Protein AF-A0A7W4UID3-F1 (afdb_monomer_lite)

Sequence (180 aa):
MRTLALVAVSSGAGATTLAALAFAGLRDEPRGAPRLLGAERGGLLERAGGAEADTVDPDRAVWDAGARPAREVLAVLGPQDPLVVVAPATPLGAADARRVLDEVAATDPRGLDRVTVVLVEVHGRARTLAAPPGAPVLRLPYDRALAWPGAVTGDGVRLARRTRGAVTAWQDCCAELLNR

Radius of gyration: 15.15 Å; chains: 1; bounding box: 41×32×39 Å

Foldseek 3Di:
DAEEEEEELDAPLCLLLLLLLLQLLQCAPPQHTEAEAPCVPDCSCQQNVHPDGPGYNPLYYYYHPYHDQLVVVVVPHDPLHAYEYGFEQDPVRQVSSLVSLVVQCVVPVCSLVRYEYEHEYDPDDDDDDDHNPSHHYAYAYDFPLSVDGGYCDDPPRDGDPSNVVSSVVSNVVSCVSRVD

Organism: NCBI:txid43670

Structure (mmCIF, N/CA/C/O backbone):
data_AF-A0A7W4UID3-F1
#
_entry.id   AF-A0A7W4UID3-F1
#
loop_
_atom_site.group_PDB
_atom_site.id
_atom_site.type_symbol
_atom_site.label_atom_id
_atom_site.label_alt_id
_atom_site.label_comp_id
_atom_site.label_asym_id
_atom_site.label_entity_id
_atom_site.label_seq_id
_atom_site.pdbx_PDB_ins_code
_atom_site.Cartn_x
_atom_site.Cartn_y
_atom_site.Cartn_z
_atom_site.occupancy
_atom_site.B_iso_or_equiv
_atom_site.auth_seq_id
_atom_site.auth_comp_id
_atom_site.auth_asym_id
_atom_site.auth_atom_id
_atom_site.pdbx_PDB_model_num
ATOM 1 N N . MET A 1 1 ? -16.486 -2.363 8.199 1.00 90.69 1 MET A N 1
ATOM 2 C CA . MET A 1 1 ? -15.434 -2.284 7.165 1.00 90.69 1 MET A CA 1
ATOM 3 C C . MET A 1 1 ? -14.110 -1.875 7.793 1.00 90.69 1 MET A C 1
ATOM 5 O O . MET A 1 1 ? -14.083 -0.873 8.496 1.00 90.69 1 MET A O 1
ATOM 9 N N . ARG A 1 2 ? -13.055 -2.652 7.544 1.00 95.38 2 ARG A N 1
ATOM 10 C CA . ARG A 1 2 ? -11.666 -2.422 7.944 1.00 95.38 2 ARG A CA 1
ATOM 11 C C . ARG A 1 2 ? -10.843 -2.051 6.710 1.00 95.38 2 ARG A C 1
ATOM 13 O O . ARG A 1 2 ? -10.891 -2.762 5.704 1.00 95.38 2 ARG A O 1
ATOM 20 N N . THR A 1 3 ? -10.111 -0.945 6.776 1.00 97.44 3 THR A N 1
ATOM 21 C CA . THR A 1 3 ? -9.430 -0.357 5.612 1.00 97.44 3 THR A CA 1
ATOM 22 C C . THR A 1 3 ? -7.924 -0.303 5.815 1.00 97.44 3 THR A C 1
ATOM 24 O O . THR A 1 3 ? -7.444 0.369 6.720 1.00 97.44 3 THR A O 1
ATOM 27 N N . LEU A 1 4 ? -7.169 -0.949 4.929 1.00 97.62 4 LEU A N 1
ATOM 28 C CA . LEU A 1 4 ? -5.723 -0.784 4.816 1.00 97.62 4 LEU A CA 1
ATOM 29 C C . LEU A 1 4 ? -5.415 0.399 3.902 1.00 97.62 4 LEU A C 1
ATOM 31 O O . LEU A 1 4 ? -5.560 0.290 2.685 1.00 97.62 4 LEU A O 1
ATOM 35 N N . ALA A 1 5 ? -4.983 1.522 4.471 1.00 97.38 5 ALA A N 1
ATOM 36 C CA . ALA A 1 5 ? -4.601 2.697 3.690 1.00 97.38 5 ALA A CA 1
ATOM 37 C C . ALA A 1 5 ? -3.102 2.729 3.413 1.00 97.38 5 ALA A C 1
ATOM 39 O O . ALA A 1 5 ? -2.296 2.594 4.329 1.00 97.38 5 ALA A O 1
ATOM 40 N N . LEU A 1 6 ? -2.723 2.985 2.164 1.00 97.31 6 LEU A N 1
ATOM 41 C CA . LEU A 1 6 ? -1.339 3.187 1.754 1.00 97.31 6 LEU A CA 1
ATOM 42 C C . LEU A 1 6 ? -1.121 4.659 1.417 1.00 97.31 6 LEU A C 1
ATOM 44 O O . LEU A 1 6 ? -1.624 5.145 0.404 1.00 97.31 6 LEU A O 1
ATOM 48 N N . VAL A 1 7 ? -0.347 5.359 2.245 1.00 96.06 7 VAL A N 1
ATOM 49 C CA . VAL A 1 7 ? 0.065 6.744 2.009 1.00 96.06 7 VAL A CA 1
ATOM 50 C C . VAL A 1 7 ? 1.516 6.780 1.553 1.00 96.06 7 VAL A C 1
ATOM 52 O O . VAL A 1 7 ? 2.402 6.214 2.188 1.00 96.06 7 VAL A O 1
ATOM 55 N N . ALA A 1 8 ? 1.776 7.445 0.435 1.00 95.44 8 ALA A N 1
ATOM 56 C CA . ALA A 1 8 ? 3.125 7.672 -0.051 1.00 95.44 8 ALA A CA 1
ATOM 57 C C . ALA A 1 8 ? 3.671 8.995 0.492 1.00 95.44 8 ALA A C 1
ATOM 59 O O . ALA A 1 8 ? 2.992 10.017 0.435 1.00 95.44 8 ALA A O 1
ATOM 60 N N . VAL A 1 9 ? 4.929 9.008 0.933 1.00 95.06 9 VAL A N 1
ATOM 61 C CA . VAL A 1 9 ? 5.607 10.263 1.314 1.00 95.06 9 VAL A CA 1
ATOM 62 C C . VAL A 1 9 ? 5.919 11.151 0.104 1.00 95.06 9 VAL A C 1
ATOM 64 O O . VAL A 1 9 ? 6.146 12.348 0.244 1.00 95.06 9 VAL A O 1
ATOM 67 N N . SER A 1 10 ? 5.936 10.569 -1.098 1.00 91.94 10 SER A N 1
ATOM 68 C CA . SER A 1 10 ? 6.163 11.271 -2.358 1.00 91.94 10 SER A CA 1
ATOM 69 C C . SER A 1 10 ? 5.535 10.533 -3.541 1.00 91.94 10 SER A C 1
ATOM 71 O O . SER A 1 10 ? 5.309 9.318 -3.506 1.00 91.94 10 SER A O 1
ATOM 73 N N . SER A 1 11 ? 5.265 11.262 -4.624 1.00 88.31 11 SER A N 1
ATOM 74 C CA . SER A 1 11 ? 4.826 10.660 -5.885 1.00 88.31 11 SER A CA 1
ATOM 75 C C . SER A 1 11 ? 5.877 9.677 -6.406 1.00 88.31 11 SER A C 1
ATOM 77 O O . SER A 1 11 ? 7.068 9.978 -6.422 1.00 88.31 11 SER A O 1
ATOM 79 N N . GLY A 1 12 ? 5.439 8.492 -6.836 1.00 88.25 12 GLY A N 1
ATOM 80 C CA . GLY A 1 12 ? 6.337 7.444 -7.331 1.00 88.25 12 GLY A CA 1
ATOM 81 C C . GLY A 1 12 ? 7.027 6.604 -6.248 1.00 88.25 12 GLY A C 1
ATOM 82 O O . GLY A 1 12 ? 7.817 5.732 -6.594 1.00 88.25 12 GLY A O 1
ATOM 83 N N . ALA A 1 13 ? 6.711 6.786 -4.957 1.00 91.19 13 ALA A N 1
ATOM 84 C CA . ALA A 1 13 ? 7.270 5.954 -3.881 1.00 91.19 13 ALA A CA 1
ATOM 85 C C . ALA A 1 13 ? 6.808 4.481 -3.917 1.00 91.19 13 ALA A C 1
ATOM 87 O O . ALA A 1 13 ? 7.394 3.643 -3.238 1.00 91.19 13 ALA A O 1
ATOM 88 N N . GLY A 1 14 ? 5.775 4.157 -4.706 1.00 92.94 14 GLY A N 1
ATOM 89 C CA . GLY A 1 14 ? 5.317 2.783 -4.934 1.00 92.94 14 GLY A CA 1
ATOM 90 C C . GLY A 1 14 ? 4.028 2.375 -4.213 1.00 92.94 14 GLY A C 1
ATOM 91 O O . GLY A 1 14 ? 3.727 1.185 -4.199 1.00 92.94 14 GLY A O 1
ATOM 92 N N . ALA A 1 15 ? 3.250 3.314 -3.654 1.00 94.88 15 ALA A N 1
ATOM 93 C CA . ALA A 1 15 ? 1.989 2.996 -2.966 1.00 94.88 15 ALA A CA 1
ATOM 94 C C . ALA A 1 15 ? 1.003 2.226 -3.857 1.00 94.88 15 ALA A C 1
ATOM 96 O O . ALA A 1 15 ? 0.541 1.163 -3.460 1.00 94.88 15 ALA A O 1
ATOM 97 N N . THR A 1 16 ? 0.789 2.666 -5.098 1.00 94.62 16 THR A N 1
ATOM 98 C CA . THR A 1 16 ? -0.069 1.965 -6.068 1.00 94.62 16 THR A CA 1
ATOM 99 C C . THR A 1 16 ? 0.396 0.535 -6.349 1.00 94.62 16 THR A C 1
ATOM 101 O O . THR A 1 16 ? -0.406 -0.393 -6.385 1.00 94.62 16 THR A O 1
ATOM 104 N N . THR A 1 17 ? 1.706 0.330 -6.504 1.00 95.25 17 THR A N 1
ATOM 105 C CA . THR A 1 17 ? 2.298 -1.004 -6.696 1.00 95.25 17 THR A CA 1
ATOM 106 C C . THR A 1 17 ? 2.054 -1.894 -5.481 1.00 95.25 17 THR A C 1
ATOM 108 O O . THR A 1 17 ? 1.665 -3.045 -5.640 1.00 95.25 17 THR A O 1
ATOM 111 N N . LEU A 1 18 ? 2.251 -1.373 -4.269 1.00 96.44 18 LEU A N 1
ATOM 112 C CA . LEU A 1 18 ? 2.017 -2.127 -3.037 1.00 96.44 18 LEU A CA 1
ATOM 113 C C . LEU A 1 18 ? 0.533 -2.435 -2.821 1.00 96.44 18 LEU A C 1
ATOM 115 O O . LEU A 1 18 ? 0.214 -3.550 -2.420 1.00 96.44 18 LEU A O 1
ATOM 119 N N . ALA A 1 19 ? -0.366 -1.500 -3.139 1.00 96.25 19 ALA A N 1
ATOM 120 C CA . ALA A 1 19 ? -1.810 -1.708 -3.073 1.00 96.25 19 ALA A CA 1
ATOM 121 C C . ALA A 1 19 ? -2.254 -2.810 -4.050 1.00 96.25 19 ALA A C 1
ATOM 123 O O . ALA A 1 19 ? -2.997 -3.710 -3.665 1.00 96.25 19 ALA A O 1
ATOM 124 N N . ALA A 1 20 ? -1.728 -2.797 -5.279 1.00 95.38 20 ALA A N 1
ATOM 125 C CA . ALA A 1 20 ? -1.964 -3.850 -6.265 1.00 95.38 20 ALA A CA 1
ATOM 126 C C . ALA A 1 20 ? -1.431 -5.217 -5.799 1.00 95.38 20 ALA A C 1
ATOM 128 O O . ALA A 1 20 ? -2.127 -6.222 -5.915 1.00 95.38 20 ALA A O 1
ATOM 129 N N . LEU A 1 21 ? -0.224 -5.264 -5.222 1.00 95.94 21 LEU A N 1
ATOM 130 C CA . LEU A 1 21 ? 0.347 -6.497 -4.669 1.00 95.94 21 LEU A CA 1
ATOM 131 C C . LEU A 1 21 ? -0.446 -7.019 -3.463 1.00 95.94 21 LEU A C 1
ATOM 133 O O . LEU A 1 21 ? -0.602 -8.232 -3.335 1.00 95.94 21 LEU A O 1
ATOM 137 N N . ALA A 1 22 ? -0.952 -6.127 -2.606 1.00 96.31 22 ALA A N 1
ATOM 138 C CA . ALA A 1 22 ? -1.807 -6.483 -1.476 1.00 96.31 22 ALA A CA 1
ATOM 139 C C . ALA A 1 22 ? -3.112 -7.117 -1.969 1.00 96.31 22 ALA A C 1
ATOM 141 O O . ALA A 1 22 ? -3.447 -8.224 -1.561 1.00 96.31 22 ALA A O 1
ATOM 142 N N . PHE A 1 23 ? -3.797 -6.470 -2.916 1.00 94.94 23 PHE A N 1
ATOM 143 C CA . PHE A 1 23 ? -4.994 -7.030 -3.543 1.00 94.94 23 PHE A CA 1
ATOM 144 C C . PHE A 1 23 ? -4.717 -8.382 -4.200 1.00 94.94 23 PHE A C 1
ATOM 146 O O . PHE A 1 23 ? -5.447 -9.336 -3.964 1.00 94.94 23 PHE A O 1
ATOM 153 N N . ALA A 1 24 ? -3.620 -8.510 -4.946 1.00 93.06 24 ALA A N 1
ATOM 154 C CA . ALA A 1 24 ? -3.270 -9.765 -5.596 1.00 93.06 24 ALA A CA 1
ATOM 155 C C . ALA A 1 24 ? -2.929 -10.908 -4.623 1.00 93.06 24 ALA A C 1
ATOM 157 O O . ALA A 1 24 ? -3.041 -12.067 -5.003 1.00 93.06 24 ALA A O 1
ATOM 158 N N . GLY A 1 25 ? -2.513 -10.606 -3.389 1.00 91.81 25 GLY A N 1
ATOM 159 C CA . GLY A 1 25 ? -2.330 -11.621 -2.346 1.00 91.81 25 GLY A CA 1
ATOM 160 C C . GLY A 1 25 ? -3.639 -12.053 -1.684 1.00 91.81 25 GLY A C 1
ATOM 161 O O . GLY A 1 25 ? -3.709 -13.145 -1.135 1.00 91.81 25 GLY A O 1
ATOM 162 N N . LEU A 1 26 ? -4.669 -11.205 -1.748 1.00 92.56 26 LEU A N 1
ATOM 163 C CA . LEU A 1 26 ? -5.936 -11.381 -1.034 1.00 92.56 26 LEU A CA 1
ATOM 164 C C . LEU A 1 26 ? -7.111 -11.751 -1.952 1.00 92.56 26 LEU A C 1
ATOM 166 O O . LEU A 1 26 ? -8.166 -12.145 -1.465 1.00 92.56 26 LEU A O 1
ATOM 170 N N . ARG A 1 27 ? -6.950 -11.603 -3.273 1.00 90.69 27 ARG A N 1
ATOM 171 C CA . ARG A 1 27 ? -8.014 -11.761 -4.281 1.00 90.69 27 ARG A CA 1
ATOM 172 C C . ARG A 1 27 ? -8.720 -13.115 -4.246 1.00 90.69 27 ARG A C 1
ATOM 174 O O . ARG A 1 27 ? -9.920 -13.169 -4.480 1.00 90.69 27 ARG A O 1
ATOM 181 N N . ASP A 1 28 ? -7.978 -14.169 -3.921 1.00 88.69 28 ASP A N 1
ATOM 182 C CA . ASP A 1 28 ? -8.457 -15.551 -3.954 1.00 88.69 28 ASP A CA 1
ATOM 183 C C . ASP A 1 28 ? -8.622 -16.122 -2.525 1.00 88.69 28 ASP A C 1
ATOM 185 O O . ASP A 1 28 ? -8.677 -17.338 -2.332 1.00 88.69 28 ASP A O 1
ATOM 189 N N . GLU A 1 29 ? -8.676 -15.264 -1.493 1.00 89.00 29 GLU A N 1
ATOM 190 C CA . GLU A 1 29 ? -8.958 -15.711 -0.125 1.00 89.00 29 GLU A CA 1
ATOM 191 C C . GLU A 1 29 ? -10.385 -16.277 0.005 1.00 89.00 29 GLU A C 1
ATOM 193 O O . GLU A 1 29 ? -11.316 -15.761 -0.617 1.00 89.00 29 GLU A O 1
ATOM 198 N N . PRO A 1 30 ? -10.624 -17.254 0.906 1.00 88.12 30 PRO A N 1
ATOM 199 C CA . PRO A 1 30 ? -11.952 -17.845 1.107 1.00 88.12 30 PRO A CA 1
ATOM 200 C C . PRO A 1 30 ? -13.063 -16.850 1.473 1.00 88.12 30 PRO A C 1
ATOM 202 O O . PRO A 1 30 ? -14.237 -17.136 1.259 1.00 88.12 30 PRO A O 1
ATOM 205 N N . ARG A 1 31 ? -12.709 -15.701 2.064 1.00 86.69 31 ARG A N 1
ATOM 206 C CA . ARG A 1 31 ? -13.661 -14.642 2.441 1.00 86.69 31 ARG A CA 1
ATOM 207 C C . ARG A 1 31 ? -14.007 -13.697 1.285 1.00 86.69 31 ARG A C 1
ATOM 209 O O . ARG A 1 31 ? -14.942 -12.915 1.422 1.00 86.69 31 ARG A O 1
ATOM 216 N N . GLY A 1 32 ? -13.294 -13.795 0.165 1.00 90.62 32 GLY A N 1
ATOM 217 C CA . GLY A 1 32 ? -13.384 -12.886 -0.970 1.00 90.62 32 GLY A CA 1
ATOM 218 C C . GLY A 1 32 ? -12.326 -11.781 -0.943 1.00 90.62 32 GLY A C 1
ATOM 219 O O . GLY A 1 32 ? -11.726 -11.471 0.089 1.00 90.62 32 GLY A O 1
ATOM 220 N N . ALA A 1 33 ? -12.117 -11.170 -2.106 1.00 93.50 33 ALA A N 1
ATOM 221 C CA . ALA A 1 33 ? -11.159 -10.094 -2.305 1.00 93.50 33 ALA A CA 1
ATOM 222 C C . ALA A 1 33 ? -11.569 -8.816 -1.551 1.00 93.50 33 ALA A C 1
ATOM 224 O O . ALA A 1 33 ? -12.757 -8.483 -1.513 1.00 93.50 33 ALA A O 1
ATOM 225 N N . PRO A 1 34 ? -10.620 -8.030 -1.013 1.00 94.81 34 PRO A N 1
ATOM 226 C CA . PRO A 1 34 ? -10.934 -6.720 -0.460 1.00 94.81 34 PRO A CA 1
ATOM 227 C C . PRO A 1 34 ? -11.330 -5.744 -1.574 1.00 94.81 34 PRO A C 1
ATOM 229 O O . PRO A 1 34 ? -10.819 -5.802 -2.694 1.00 94.81 34 PRO A O 1
ATOM 232 N N . ARG A 1 35 ? -12.181 -4.769 -1.251 1.00 94.25 35 ARG A N 1
ATOM 233 C CA . ARG A 1 35 ? -12.500 -3.671 -2.175 1.00 94.25 35 ARG A CA 1
ATOM 234 C C . ARG A 1 35 ? -11.259 -2.822 -2.459 1.00 94.25 35 ARG A C 1
ATOM 236 O O . ARG A 1 35 ? -10.528 -2.468 -1.537 1.00 94.25 35 ARG A O 1
ATOM 243 N N . LEU A 1 36 ? -11.069 -2.413 -3.712 1.00 92.88 36 LEU A N 1
ATOM 244 C CA . LEU A 1 36 ? -10.048 -1.434 -4.092 1.00 92.88 36 LEU A CA 1
ATOM 245 C C . LEU A 1 36 ? -10.621 -0.013 -4.047 1.00 92.88 36 LEU A C 1
ATOM 247 O O . LEU A 1 36 ? -11.531 0.323 -4.802 1.00 92.88 36 LEU A O 1
ATOM 251 N N . LEU A 1 37 ? -10.073 0.837 -3.180 1.00 92.31 37 LEU A N 1
ATOM 252 C CA . LEU A 1 37 ? -10.407 2.260 -3.093 1.00 92.31 37 LEU A CA 1
ATOM 253 C C . LEU A 1 37 ? -9.280 3.104 -3.701 1.00 92.31 37 LEU A C 1
ATOM 255 O O . LEU A 1 37 ? -8.101 2.792 -3.547 1.00 92.31 37 LEU A O 1
ATOM 259 N N . GLY A 1 38 ? -9.636 4.201 -4.375 1.00 82.50 38 GLY A N 1
ATOM 260 C CA . GLY A 1 38 ? -8.670 5.048 -5.097 1.00 82.50 38 GLY A CA 1
ATOM 261 C C . GLY A 1 38 ? -8.350 4.574 -6.522 1.00 82.50 38 GLY A C 1
ATOM 262 O O . GLY A 1 38 ? -7.524 5.185 -7.199 1.00 82.50 38 GLY A O 1
ATOM 263 N N . ALA A 1 39 ? -9.052 3.539 -6.997 1.00 66.06 39 ALA A N 1
ATOM 264 C CA . ALA A 1 39 ? -8.898 2.927 -8.317 1.00 66.06 39 ALA A CA 1
ATOM 265 C C . ALA A 1 39 ? -9.005 3.917 -9.496 1.00 66.06 39 ALA A C 1
ATOM 267 O O . ALA A 1 39 ? -8.325 3.756 -10.507 1.00 66.06 39 ALA A O 1
ATOM 268 N N . GLU A 1 40 ? -9.794 4.979 -9.322 1.00 61.56 40 GLU A N 1
ATOM 269 C CA . GLU A 1 40 ? -10.117 5.997 -10.330 1.00 61.56 40 GLU A CA 1
ATOM 270 C C . GLU A 1 40 ? -8.918 6.879 -10.756 1.00 61.56 40 GLU A C 1
ATOM 272 O O . GLU A 1 40 ? -9.003 7.583 -11.759 1.00 61.56 40 GLU A O 1
ATOM 277 N N . ARG A 1 41 ? -7.828 6.942 -9.966 1.00 60.56 41 ARG A N 1
ATOM 278 C CA . ARG A 1 41 ? -6.860 8.064 -10.032 1.00 60.56 41 ARG A CA 1
ATOM 279 C C . ARG A 1 41 ? -5.424 7.732 -10.448 1.00 60.56 41 ARG A C 1
ATOM 281 O O . ARG A 1 41 ? -4.624 8.660 -10.536 1.00 60.56 41 ARG A O 1
ATOM 288 N N . GLY A 1 42 ? -5.052 6.475 -10.692 1.00 61.78 42 GLY A N 1
ATOM 289 C CA . GLY A 1 42 ? -3.612 6.166 -10.741 1.00 61.78 42 GLY A CA 1
ATOM 290 C C . GLY A 1 42 ? -3.193 4.831 -11.330 1.00 61.78 42 GLY A C 1
ATOM 291 O O . GLY A 1 42 ? -2.152 4.315 -10.942 1.00 61.78 42 GLY A O 1
ATOM 292 N N . GLY A 1 43 ? -3.985 4.244 -12.228 1.00 83.00 43 GLY A N 1
ATOM 293 C CA . GLY A 1 43 ? -3.623 2.965 -12.846 1.00 83.00 43 GLY A CA 1
ATOM 294 C C . GLY A 1 43 ? -3.637 1.787 -11.867 1.00 83.00 43 GLY A C 1
ATOM 295 O O . GLY A 1 43 ? -3.120 0.732 -12.197 1.00 83.00 43 GLY A O 1
ATOM 296 N N . LEU A 1 44 ? -4.233 1.928 -10.674 1.00 89.88 44 LEU A N 1
ATOM 297 C CA . LEU A 1 44 ? -4.317 0.848 -9.685 1.00 89.88 44 LEU A CA 1
ATOM 298 C C . LEU A 1 44 ? -4.979 -0.410 -10.264 1.00 89.88 44 LEU A C 1
ATOM 300 O O . LEU A 1 44 ? -4.465 -1.501 -10.047 1.00 89.88 44 LEU A O 1
ATOM 304 N N . LEU A 1 45 ? -6.065 -0.260 -11.032 1.00 89.50 45 LEU A N 1
ATOM 305 C CA . LEU A 1 45 ? -6.729 -1.383 -11.708 1.00 89.50 45 LEU A CA 1
ATOM 306 C C . LEU A 1 45 ? -5.801 -2.065 -12.715 1.00 89.50 45 LEU A C 1
ATOM 308 O O . LEU A 1 45 ? -5.674 -3.284 -12.714 1.00 89.50 45 LEU A O 1
ATOM 312 N N . GLU A 1 46 ? -5.102 -1.278 -13.534 1.00 90.38 46 GLU A N 1
ATOM 313 C CA . GLU A 1 46 ? -4.120 -1.798 -14.489 1.00 90.38 46 GLU A CA 1
ATOM 314 C C . GLU A 1 46 ? -2.993 -2.544 -13.762 1.00 90.38 46 GLU A C 1
ATOM 316 O O . GLU A 1 46 ? -2.637 -3.661 -14.131 1.00 90.38 46 GLU A O 1
ATOM 321 N N . ARG A 1 47 ? -2.468 -1.960 -12.678 1.00 92.25 47 ARG A N 1
ATOM 322 C CA . ARG A 1 47 ? -1.415 -2.555 -11.849 1.00 92.25 47 ARG A CA 1
ATOM 323 C C . ARG A 1 47 ? -1.877 -3.845 -11.187 1.00 92.25 47 ARG A C 1
ATOM 325 O O . ARG A 1 47 ? -1.099 -4.790 -11.148 1.00 92.25 47 ARG A O 1
ATOM 332 N N . ALA A 1 48 ? -3.111 -3.903 -10.698 1.00 90.44 48 ALA A N 1
ATOM 333 C CA . ALA A 1 48 ? -3.698 -5.099 -10.100 1.00 90.44 48 ALA A CA 1
ATOM 334 C C . ALA A 1 48 ? -3.983 -6.212 -11.128 1.00 90.44 48 ALA A C 1
ATOM 336 O O . ALA A 1 48 ? -4.218 -7.352 -10.733 1.00 90.44 48 ALA A O 1
ATOM 337 N N . GLY A 1 49 ? -3.910 -5.902 -12.430 1.00 87.56 49 GLY A N 1
ATOM 338 C CA . GLY A 1 49 ? -4.295 -6.824 -13.496 1.00 87.56 49 GLY A CA 1
ATOM 339 C C . GLY A 1 49 ? -5.810 -6.988 -13.606 1.00 87.56 49 GLY A C 1
ATOM 340 O O . GLY A 1 49 ? -6.264 -8.047 -14.028 1.00 87.56 49 GLY A O 1
ATOM 341 N N . GLY A 1 50 ? -6.564 -5.960 -13.203 1.00 84.81 50 GLY A N 1
ATOM 342 C CA . GLY A 1 50 ? -8.014 -5.994 -13.060 1.00 84.81 50 GLY A CA 1
ATOM 343 C C . GLY A 1 50 ? -8.482 -5.902 -11.604 1.00 84.81 50 GLY A C 1
ATOM 344 O O . GLY A 1 50 ? -7.680 -5.895 -10.669 1.00 84.81 50 GLY A O 1
ATOM 345 N N . ALA A 1 51 ? -9.796 -5.800 -11.418 1.00 77.44 51 ALA A N 1
ATOM 346 C CA . ALA A 1 51 ? -10.456 -5.907 -10.108 1.00 77.44 51 ALA A CA 1
ATOM 347 C C . ALA A 1 51 ? -11.434 -7.090 -10.054 1.00 77.44 51 ALA A C 1
ATOM 349 O O . ALA A 1 51 ? -12.220 -7.210 -9.116 1.00 77.44 51 ALA A O 1
ATOM 350 N N . GLU A 1 52 ? -11.398 -7.949 -11.068 1.00 80.31 52 GLU A N 1
ATOM 351 C CA . GLU A 1 52 ? -12.198 -9.152 -11.164 1.00 80.31 52 GLU A CA 1
ATOM 352 C C . GLU A 1 52 ? -11.777 -10.129 -10.064 1.00 80.31 52 GLU A C 1
ATOM 354 O O . GLU A 1 52 ? -10.638 -10.596 -10.008 1.00 80.31 52 GLU A O 1
ATOM 359 N N . ALA A 1 53 ? -12.728 -10.429 -9.189 1.00 83.12 53 ALA A N 1
ATOM 360 C CA . ALA A 1 53 ? -12.644 -11.471 -8.185 1.00 83.12 53 ALA A CA 1
ATOM 361 C C . ALA A 1 53 ? -13.983 -12.211 -8.158 1.00 83.12 53 ALA A C 1
ATOM 363 O O . ALA A 1 53 ? -15.036 -11.588 -8.318 1.00 83.12 53 ALA A O 1
ATOM 364 N N . ASP A 1 54 ? -13.945 -13.523 -7.925 1.00 83.56 54 ASP A N 1
ATOM 365 C CA . ASP A 1 54 ? -15.151 -14.362 -7.878 1.00 83.56 54 ASP A CA 1
ATOM 366 C C . ASP A 1 54 ? -16.094 -13.950 -6.739 1.00 83.56 54 ASP A C 1
ATOM 368 O O . ASP A 1 54 ? -17.309 -14.129 -6.806 1.00 83.56 54 ASP A O 1
ATOM 372 N N . THR A 1 55 ? -15.540 -13.400 -5.658 1.00 90.69 55 THR A N 1
ATOM 373 C CA . THR A 1 55 ? -16.283 -12.878 -4.510 1.00 90.69 55 THR A CA 1
ATOM 374 C C . THR A 1 55 ? -15.534 -11.689 -3.920 1.00 90.69 55 THR A C 1
ATOM 376 O O . THR A 1 55 ? -14.305 -11.690 -3.862 1.00 90.69 55 THR A O 1
ATOM 379 N N . VAL A 1 56 ? -16.273 -10.677 -3.464 1.00 92.31 56 VAL A N 1
ATOM 380 C CA . VAL A 1 56 ? -15.728 -9.478 -2.811 1.00 92.31 56 VAL A CA 1
ATOM 381 C C . VAL A 1 56 ? -16.182 -9.458 -1.354 1.00 92.31 56 VAL A C 1
ATOM 383 O O . VAL A 1 56 ? -17.382 -9.535 -1.092 1.00 92.31 56 VAL A O 1
ATOM 386 N N . ASP A 1 57 ? -15.241 -9.321 -0.418 1.00 93.69 57 ASP A N 1
ATOM 387 C CA . ASP A 1 57 ? -15.530 -9.128 1.00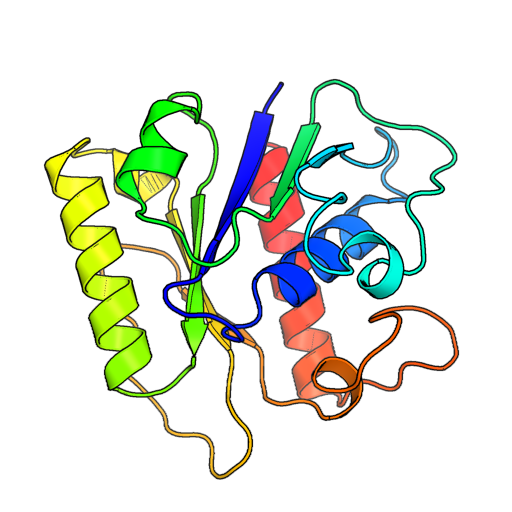7 1.00 93.69 57 ASP A CA 1
ATOM 388 C C . ASP A 1 57 ? -15.948 -7.656 1.238 1.00 93.69 57 ASP A C 1
ATOM 390 O O . ASP A 1 57 ? -15.118 -6.747 1.088 1.00 93.69 57 ASP A O 1
ATOM 394 N N . PRO A 1 58 ? -17.219 -7.368 1.590 1.00 92.06 58 PRO A N 1
ATOM 395 C CA . PRO A 1 58 ? -17.686 -5.995 1.787 1.00 92.06 58 PRO A CA 1
ATOM 396 C C . PRO A 1 58 ? -17.091 -5.334 3.039 1.00 92.06 58 PRO A C 1
ATOM 398 O O . PRO A 1 58 ? -17.144 -4.107 3.166 1.00 92.06 58 PRO A O 1
ATOM 401 N N . ASP A 1 59 ? -16.515 -6.117 3.953 1.00 94.69 59 ASP A N 1
ATOM 402 C CA . ASP A 1 59 ? -15.959 -5.641 5.211 1.00 94.69 59 ASP A CA 1
ATOM 403 C C . ASP A 1 59 ? -14.476 -5.298 5.127 1.00 94.69 59 ASP A C 1
ATOM 405 O O . ASP A 1 59 ? -13.924 -4.814 6.117 1.00 94.69 59 ASP A O 1
ATOM 409 N N . ARG A 1 60 ? -13.826 -5.473 3.973 1.00 95.75 60 ARG A N 1
ATOM 410 C CA . ARG A 1 60 ? -12.400 -5.176 3.797 1.00 95.75 60 ARG A CA 1
ATOM 411 C C . ARG A 1 60 ? -12.155 -4.252 2.623 1.00 95.75 60 ARG A C 1
ATOM 413 O O . ARG A 1 60 ? -12.758 -4.390 1.560 1.00 95.75 60 ARG A O 1
ATOM 420 N N . ALA A 1 61 ? -11.205 -3.345 2.796 1.00 96.19 61 ALA A N 1
ATOM 421 C CA . ALA A 1 61 ? -10.761 -2.470 1.727 1.00 96.19 61 ALA A CA 1
ATOM 422 C C . ALA A 1 61 ? -9.244 -2.271 1.743 1.00 96.19 61 ALA A C 1
ATOM 424 O O . ALA A 1 61 ? -8.630 -2.136 2.799 1.00 96.19 61 ALA A O 1
ATOM 425 N N . VAL A 1 62 ? -8.657 -2.193 0.551 1.00 96.44 62 VAL A N 1
ATOM 426 C CA . VAL A 1 62 ? -7.313 -1.666 0.316 1.00 96.44 62 VAL A CA 1
ATOM 427 C C . VAL A 1 62 ? -7.472 -0.312 -0.357 1.00 96.44 62 VAL A C 1
ATOM 429 O O . VAL A 1 62 ? -8.097 -0.196 -1.411 1.00 96.44 62 VAL A O 1
ATOM 432 N N . TRP A 1 63 ? -6.913 0.723 0.256 1.00 96.50 63 TRP A N 1
ATOM 433 C CA . TRP A 1 63 ? -7.002 2.089 -0.226 1.00 96.50 63 TRP A CA 1
ATOM 434 C C . TRP A 1 63 ? -5.636 2.604 -0.658 1.00 96.50 63 TRP A C 1
ATOM 436 O O . TRP A 1 63 ? -4.756 2.836 0.170 1.00 96.50 63 TRP A O 1
ATOM 446 N N . ASP A 1 64 ? -5.479 2.851 -1.959 1.00 95.62 64 ASP A N 1
ATOM 447 C CA . ASP A 1 64 ? -4.369 3.660 -2.455 1.00 95.62 64 ASP A CA 1
ATOM 448 C C . ASP A 1 64 ? -4.667 5.142 -2.192 1.00 95.62 64 ASP A C 1
ATOM 450 O O . ASP A 1 64 ? -5.417 5.804 -2.922 1.00 95.62 64 ASP A O 1
ATOM 454 N N . ALA A 1 65 ? -4.101 5.672 -1.107 1.00 94.12 65 ALA A N 1
ATOM 455 C CA . ALA A 1 65 ? -4.185 7.092 -0.812 1.00 94.12 65 ALA A CA 1
ATOM 456 C C . ALA A 1 65 ? -3.175 7.895 -1.658 1.00 94.12 65 ALA A C 1
ATOM 458 O O . ALA A 1 65 ? -3.370 9.094 -1.872 1.00 94.12 65 ALA A O 1
ATOM 459 N N . GLY A 1 66 ? -2.133 7.270 -2.204 1.00 91.81 66 GLY A N 1
ATOM 460 C CA . GLY A 1 66 ? -1.089 7.964 -2.949 1.00 91.81 66 GLY A CA 1
ATOM 461 C C . GLY A 1 66 ? -0.359 9.014 -2.102 1.00 91.81 66 GLY A C 1
ATOM 462 O O . GLY A 1 66 ? -0.293 8.918 -0.876 1.00 91.81 66 GLY A O 1
ATOM 463 N N . ALA A 1 67 ? 0.215 10.022 -2.761 1.00 91.75 67 ALA A N 1
ATOM 464 C CA . ALA A 1 67 ? 0.960 11.090 -2.098 1.00 91.75 67 ALA A CA 1
ATOM 465 C C . ALA A 1 67 ? 0.013 12.183 -1.583 1.00 91.75 67 ALA A C 1
ATOM 467 O O . ALA A 1 67 ? -0.363 13.089 -2.326 1.00 91.75 67 ALA A O 1
ATOM 468 N N . ARG A 1 68 ? -0.389 12.083 -0.313 1.00 89.94 68 ARG A N 1
ATOM 469 C CA . ARG A 1 68 ? -1.222 13.085 0.366 1.00 89.94 68 ARG A CA 1
ATOM 470 C C . ARG A 1 68 ? -0.787 13.288 1.819 1.00 89.94 68 ARG A C 1
ATOM 472 O O . ARG A 1 68 ? -0.130 12.404 2.369 1.00 89.94 68 ARG A O 1
ATOM 479 N N . PRO A 1 69 ? -1.164 14.407 2.461 1.00 90.62 69 PRO A N 1
ATOM 480 C CA . PRO A 1 69 ? -0.879 14.622 3.876 1.00 90.62 69 PRO A CA 1
ATOM 481 C C . PRO A 1 69 ? -1.459 13.501 4.751 1.00 90.62 69 PRO A C 1
ATOM 483 O O . PRO A 1 69 ? -2.627 13.136 4.603 1.00 90.62 69 PRO A O 1
ATOM 486 N N . ALA A 1 70 ? -0.665 12.974 5.686 1.00 90.25 70 ALA A N 1
ATOM 487 C CA . ALA A 1 70 ? -1.072 11.846 6.524 1.00 90.25 70 ALA A CA 1
ATOM 488 C C . ALA A 1 70 ? -2.299 12.176 7.389 1.00 90.25 70 ALA A C 1
ATOM 490 O O . ALA A 1 70 ? -3.219 11.363 7.458 1.00 90.25 70 ALA A O 1
ATOM 491 N N . ARG A 1 71 ? -2.384 13.394 7.947 1.00 90.75 71 ARG A N 1
ATOM 492 C CA . ARG A 1 71 ? -3.586 13.900 8.638 1.00 90.75 71 ARG A CA 1
ATOM 493 C C . 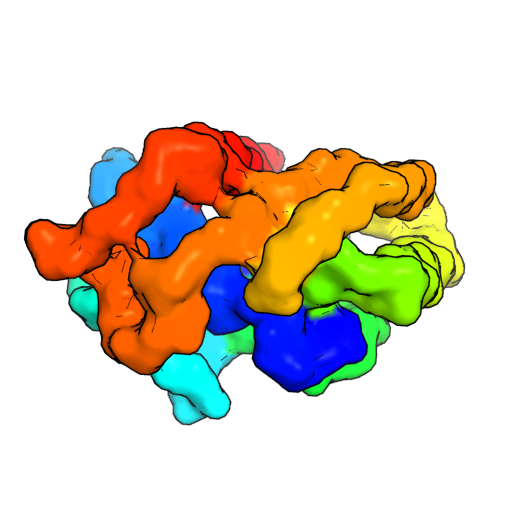ARG A 1 71 ? -4.892 13.740 7.858 1.00 90.75 71 ARG A C 1
ATOM 495 O O . ARG A 1 71 ? -5.918 13.467 8.467 1.00 90.75 71 ARG A O 1
ATOM 502 N N . GLU A 1 72 ? -4.879 13.890 6.532 1.00 92.25 72 GLU A N 1
ATOM 503 C CA . GLU A 1 72 ? -6.097 13.765 5.716 1.00 92.25 72 GLU A CA 1
ATOM 504 C C . GLU A 1 72 ? -6.541 12.307 5.595 1.00 92.25 72 GLU A C 1
ATOM 506 O O . GLU A 1 72 ? -7.735 12.025 5.565 1.00 92.25 72 GLU A O 1
ATOM 511 N N . VAL A 1 73 ? -5.587 11.372 5.556 1.00 92.81 73 VAL A N 1
ATOM 512 C CA . VAL A 1 73 ? -5.869 9.930 5.595 1.00 92.81 73 VAL A CA 1
ATOM 513 C C . VAL A 1 73 ? -6.399 9.550 6.976 1.00 92.81 73 VAL A C 1
ATOM 515 O O . VAL A 1 73 ? -7.449 8.923 7.085 1.00 92.81 73 VAL A O 1
ATOM 518 N N . LEU A 1 74 ? -5.702 9.978 8.033 1.00 91.12 74 LEU A N 1
ATOM 519 C CA . LEU A 1 74 ? -6.052 9.682 9.423 1.00 91.12 74 LEU A CA 1
ATOM 520 C C . LEU A 1 74 ? -7.434 10.210 9.816 1.00 91.12 74 LEU A C 1
ATOM 522 O O . LEU A 1 74 ? -8.118 9.555 10.592 1.00 91.12 74 LEU A O 1
ATOM 526 N N . ALA A 1 75 ? -7.859 11.352 9.267 1.00 91.62 75 ALA A N 1
ATOM 527 C CA . ALA A 1 75 ? -9.178 11.929 9.527 1.00 91.62 75 ALA A CA 1
ATOM 528 C C . ALA A 1 75 ? -10.345 11.074 8.999 1.00 91.62 75 ALA A C 1
ATOM 530 O O . ALA A 1 75 ? -11.478 11.254 9.439 1.00 91.62 75 ALA A O 1
ATOM 531 N N . VAL A 1 76 ? -10.082 10.171 8.047 1.00 92.44 76 VAL A N 1
ATOM 532 C CA . VAL A 1 76 ? -11.096 9.300 7.428 1.00 92.44 76 VAL A CA 1
ATOM 533 C C . VAL A 1 76 ? -10.984 7.858 7.927 1.00 92.44 76 VAL A C 1
ATOM 535 O O . VAL A 1 76 ? -11.976 7.131 7.925 1.00 92.44 76 VAL A O 1
ATOM 538 N N . LEU A 1 77 ? -9.794 7.435 8.360 1.00 92.12 77 LEU A N 1
ATOM 539 C CA . LEU A 1 77 ? -9.572 6.096 8.895 1.00 92.12 77 LEU A CA 1
ATOM 540 C C . LEU A 1 77 ? -10.267 5.891 10.242 1.00 92.12 77 LEU A C 1
ATOM 542 O O . LEU A 1 77 ? -10.198 6.732 11.139 1.00 92.12 77 LEU A O 1
ATOM 546 N N . GLY A 1 78 ? -10.856 4.710 10.422 1.00 91.12 78 GLY A N 1
ATOM 547 C CA . GLY A 1 78 ? -11.334 4.266 11.721 1.00 91.12 78 GLY A CA 1
ATOM 548 C C . GLY A 1 78 ? -10.187 4.127 12.735 1.00 91.12 78 GLY A C 1
ATOM 549 O O . GLY A 1 78 ? -9.025 3.962 12.351 1.00 91.12 78 GLY A O 1
ATOM 550 N N . PRO A 1 79 ? -10.477 4.130 14.050 1.00 87.12 79 PRO A N 1
ATOM 551 C CA . PRO A 1 79 ? -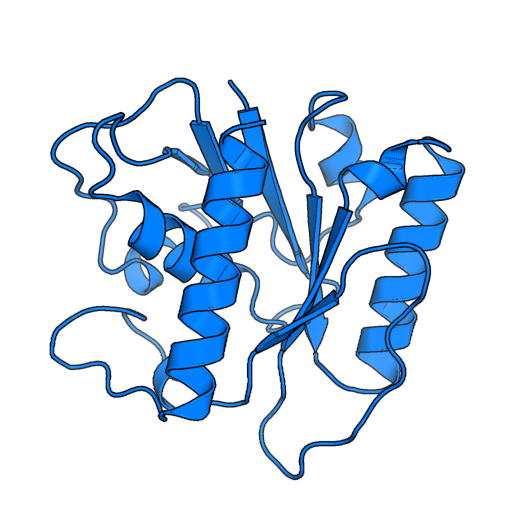9.448 4.045 15.094 1.00 87.12 79 PRO A CA 1
ATOM 552 C C . PRO A 1 79 ? -8.556 2.799 15.012 1.00 87.12 79 PRO A C 1
ATOM 554 O O . PRO A 1 79 ? -7.423 2.821 15.477 1.00 87.12 79 PRO A O 1
ATOM 557 N N . GLN A 1 80 ? -9.068 1.710 14.433 1.00 89.81 80 GLN A N 1
ATOM 558 C CA . GLN A 1 80 ? -8.367 0.428 14.308 1.00 89.81 80 GLN A CA 1
ATOM 559 C C . GLN A 1 80 ? -7.858 0.152 12.887 1.00 89.81 80 GLN A C 1
ATOM 561 O O . GLN A 1 80 ? -7.232 -0.884 12.662 1.00 89.81 80 GLN A O 1
ATOM 566 N N . ASP A 1 81 ? -8.118 1.055 11.937 1.00 95.81 81 ASP A N 1
ATOM 567 C CA . ASP A 1 81 ? -7.738 0.859 10.540 1.00 95.81 81 ASP A CA 1
ATOM 568 C C . ASP A 1 81 ? -6.221 1.007 10.359 1.00 95.81 81 ASP A C 1
ATOM 570 O O . ASP A 1 81 ? -5.657 2.023 10.791 1.00 95.81 81 ASP A O 1
ATOM 574 N N . PRO A 1 82 ? -5.551 0.025 9.729 1.00 96.44 82 PRO A N 1
ATOM 575 C CA . PRO A 1 82 ? -4.112 0.057 9.530 1.00 96.44 82 PRO A CA 1
ATOM 576 C C . PRO A 1 82 ? -3.682 1.111 8.503 1.00 96.44 82 PRO A C 1
ATOM 578 O O . PRO A 1 82 ? -4.298 1.287 7.448 1.00 96.44 82 PRO A O 1
ATOM 581 N N . LEU A 1 83 ? -2.564 1.774 8.801 1.00 96.44 83 LEU A N 1
ATOM 582 C CA . LEU A 1 83 ? -1.921 2.759 7.936 1.00 96.44 83 LEU A CA 1
ATOM 583 C C . LEU A 1 83 ? -0.553 2.247 7.488 1.00 96.44 83 LEU A C 1
ATOM 585 O O . LEU A 1 83 ? 0.287 1.862 8.297 1.00 96.44 83 LEU A O 1
ATOM 589 N N . VAL A 1 84 ? -0.290 2.307 6.191 1.00 97.81 84 VAL A N 1
ATOM 590 C CA . VAL A 1 84 ? 0.999 1.948 5.611 1.00 97.81 84 VAL A CA 1
ATOM 591 C C . VAL A 1 84 ? 1.657 3.182 5.028 1.00 97.81 84 VAL A C 1
ATOM 593 O O . VAL A 1 84 ? 1.136 3.799 4.102 1.00 97.81 84 VAL A O 1
ATOM 596 N N . VAL A 1 85 ? 2.824 3.525 5.564 1.00 97.31 85 VAL A N 1
ATOM 597 C CA . VAL A 1 85 ? 3.646 4.638 5.087 1.00 97.31 85 VAL A CA 1
ATOM 598 C C . VAL A 1 85 ? 4.654 4.102 4.083 1.00 97.31 85 VAL A C 1
ATOM 600 O O . VAL A 1 85 ? 5.560 3.343 4.429 1.00 97.31 85 VAL A O 1
ATOM 603 N N . VAL A 1 86 ? 4.500 4.501 2.828 1.00 97.38 86 VAL A N 1
ATOM 604 C CA . VAL A 1 86 ? 5.340 4.068 1.716 1.00 97.38 86 VAL A CA 1
ATOM 605 C C . VAL A 1 86 ? 6.365 5.145 1.409 1.00 97.38 86 VAL A C 1
ATOM 607 O O . VAL A 1 86 ? 6.018 6.285 1.091 1.00 97.38 86 VAL A O 1
ATOM 610 N N . ALA A 1 87 ? 7.639 4.776 1.467 1.00 95.56 87 ALA A N 1
ATOM 611 C CA . ALA A 1 87 ? 8.733 5.691 1.193 1.00 95.56 87 ALA A CA 1
ATOM 612 C C . ALA A 1 87 ? 9.824 5.039 0.345 1.00 95.56 87 ALA A C 1
ATOM 614 O O . ALA A 1 87 ? 10.074 3.839 0.471 1.00 95.56 87 ALA A O 1
ATOM 615 N N . PRO A 1 88 ? 10.529 5.812 -0.499 1.00 93.88 88 PRO A N 1
ATOM 616 C CA . PRO A 1 88 ? 11.721 5.299 -1.148 1.00 93.88 88 PRO A CA 1
ATOM 617 C C . PRO A 1 88 ? 12.786 4.993 -0.086 1.00 93.88 88 PRO A C 1
ATOM 619 O O . PRO A 1 88 ? 12.968 5.755 0.865 1.00 93.88 88 PRO A O 1
ATOM 622 N N . ALA A 1 89 ? 13.538 3.907 -0.263 1.00 92.56 89 ALA A N 1
ATOM 623 C CA . ALA A 1 89 ? 14.641 3.512 0.610 1.00 92.56 89 ALA A CA 1
ATOM 624 C C . ALA A 1 89 ? 15.878 4.400 0.367 1.00 92.56 89 ALA A C 1
ATOM 626 O O . ALA A 1 89 ? 16.953 3.941 -0.024 1.00 92.56 89 ALA A O 1
ATOM 627 N N . THR A 1 90 ? 15.716 5.701 0.597 1.00 90.44 90 THR A N 1
ATOM 628 C CA . THR A 1 90 ? 16.753 6.735 0.568 1.00 90.44 90 THR A CA 1
ATOM 629 C C . THR A 1 90 ? 16.788 7.455 1.922 1.00 90.44 90 THR A C 1
ATOM 631 O O . THR A 1 90 ? 15.806 7.401 2.663 1.00 90.44 90 THR A O 1
ATOM 634 N N . PRO A 1 91 ? 17.886 8.149 2.280 1.00 90.38 91 PRO A N 1
ATOM 635 C CA . PRO A 1 91 ? 17.927 8.930 3.518 1.00 90.38 91 PRO A CA 1
ATOM 636 C C . PRO A 1 91 ? 16.787 9.952 3.624 1.00 90.38 91 PRO A C 1
ATOM 638 O O . PRO A 1 91 ? 16.211 10.110 4.695 1.00 90.38 91 PRO A O 1
ATOM 641 N N . LEU A 1 92 ? 16.433 10.598 2.506 1.00 91.19 92 LEU A N 1
ATOM 642 C CA . LEU A 1 92 ? 15.327 11.552 2.456 1.00 91.19 92 LEU A CA 1
ATOM 643 C C . LEU A 1 92 ? 13.978 10.855 2.670 1.00 91.19 92 LEU A C 1
ATOM 645 O O . LEU A 1 92 ? 13.225 11.269 3.542 1.00 91.19 92 LEU A O 1
ATOM 649 N N . GLY A 1 93 ? 13.717 9.745 1.969 1.00 92.56 93 GLY A N 1
ATOM 650 C CA . GLY A 1 93 ? 12.474 8.988 2.142 1.00 92.56 93 GLY A CA 1
ATOM 651 C C . GLY A 1 93 ? 12.299 8.435 3.558 1.00 92.56 93 GLY A C 1
ATOM 652 O O . GLY A 1 93 ? 11.203 8.483 4.104 1.00 92.56 93 GLY A O 1
ATOM 653 N N . ALA A 1 94 ? 13.380 7.975 4.195 1.00 92.06 94 ALA A N 1
ATOM 654 C CA . ALA A 1 94 ? 13.347 7.541 5.591 1.00 92.06 94 ALA A CA 1
ATOM 655 C C . ALA A 1 94 ? 13.058 8.703 6.560 1.00 92.06 94 ALA A C 1
ATOM 657 O O . ALA A 1 94 ? 12.308 8.525 7.520 1.00 92.06 94 ALA A O 1
ATOM 658 N N . ALA A 1 95 ? 13.617 9.891 6.305 1.00 92.44 95 ALA A N 1
ATOM 659 C CA . ALA A 1 95 ? 13.323 11.091 7.086 1.00 92.44 95 ALA A CA 1
ATOM 660 C C . ALA A 1 95 ? 11.867 11.553 6.903 1.00 92.44 95 ALA A C 1
ATOM 662 O O . ALA A 1 95 ? 11.225 11.939 7.876 1.00 92.44 95 ALA A O 1
ATOM 663 N N . ASP A 1 96 ? 11.321 11.467 5.690 1.00 94.31 96 ASP A N 1
ATOM 664 C CA . ASP A 1 96 ? 9.919 11.799 5.426 1.00 94.31 96 ASP A CA 1
ATOM 665 C C . ASP A 1 96 ? 8.963 10.791 6.072 1.00 94.31 96 ASP A C 1
ATOM 667 O O . ASP A 1 96 ? 7.996 11.191 6.717 1.00 94.31 96 ASP A O 1
ATOM 671 N N . ALA A 1 97 ? 9.268 9.491 5.999 1.00 95.12 97 ALA A N 1
ATOM 672 C CA . ALA A 1 97 ? 8.501 8.468 6.708 1.00 95.12 97 ALA A CA 1
ATOM 673 C C . ALA A 1 97 ? 8.508 8.725 8.220 1.00 95.12 97 ALA A C 1
ATOM 675 O O . ALA A 1 97 ? 7.471 8.633 8.868 1.00 95.12 97 ALA A O 1
ATOM 676 N N . ARG A 1 98 ? 9.662 9.114 8.777 1.00 95.06 98 ARG A N 1
ATOM 677 C CA . ARG A 1 98 ? 9.782 9.491 10.186 1.00 95.06 98 ARG A CA 1
ATOM 678 C C . ARG A 1 98 ? 8.885 10.672 10.554 1.00 95.06 98 ARG A C 1
ATOM 680 O O . ARG A 1 98 ? 8.192 10.578 11.558 1.00 95.06 98 ARG A O 1
ATOM 687 N N . ARG A 1 99 ? 8.844 11.728 9.736 1.00 93.88 99 ARG A N 1
ATOM 688 C CA . ARG A 1 99 ? 7.948 12.878 9.962 1.00 93.88 99 ARG A CA 1
ATOM 689 C C . ARG A 1 99 ? 6.481 12.457 10.008 1.00 93.88 99 ARG A C 1
ATOM 691 O O . ARG A 1 99 ? 5.742 12.955 10.848 1.00 93.88 99 ARG A O 1
ATOM 698 N N . VAL A 1 100 ? 6.077 11.517 9.151 1.00 94.62 100 VAL A N 1
ATOM 699 C CA . VAL A 1 100 ? 4.717 10.957 9.178 1.00 94.62 100 VAL A CA 1
ATOM 700 C C . VAL A 1 100 ? 4.458 10.181 10.473 1.00 94.62 100 VAL A C 1
ATOM 702 O O . VAL A 1 100 ? 3.393 10.337 11.060 1.00 94.62 100 VAL A O 1
ATOM 705 N N . LEU A 1 101 ? 5.416 9.382 10.958 1.00 94.88 101 LEU A N 1
ATOM 706 C CA . LEU A 1 101 ? 5.277 8.697 12.252 1.00 94.88 101 LEU A CA 1
ATOM 707 C C . LEU A 1 101 ? 5.138 9.693 13.411 1.00 94.88 101 LEU A C 1
ATOM 709 O O . LEU A 1 101 ? 4.298 9.494 14.284 1.00 94.88 101 LEU A O 1
ATOM 713 N N . ASP A 1 102 ? 5.923 10.772 13.400 1.00 93.56 102 ASP A N 1
ATOM 714 C CA . ASP A 1 102 ? 5.847 11.821 14.419 1.00 93.56 102 ASP A CA 1
ATOM 715 C C . ASP A 1 102 ? 4.478 12.535 14.378 1.00 93.56 102 ASP A C 1
ATOM 717 O O . ASP A 1 102 ? 3.885 12.796 15.423 1.00 93.56 102 ASP A O 1
ATOM 721 N N . GLU A 1 103 ? 3.924 12.782 13.182 1.00 92.38 103 GLU A N 1
ATOM 722 C CA . GLU A 1 103 ? 2.573 13.336 12.986 1.00 92.38 103 GLU A CA 1
ATOM 723 C C . GLU A 1 103 ? 1.473 12.392 13.506 1.00 92.38 103 GLU A C 1
ATOM 725 O O . GLU A 1 103 ? 0.544 12.837 14.187 1.00 92.38 103 GLU A O 1
ATOM 730 N N . VAL A 1 104 ? 1.589 11.085 13.237 1.00 92.31 104 VAL A N 1
ATOM 731 C CA . VAL A 1 104 ? 0.665 10.067 13.765 1.00 92.31 104 VAL A CA 1
ATOM 732 C C . VAL A 1 104 ? 0.709 10.060 15.291 1.00 92.31 104 VAL A C 1
ATOM 734 O O . VAL A 1 104 ? -0.338 10.178 15.919 1.00 92.31 104 VAL A O 1
ATOM 737 N N . ALA A 1 105 ? 1.902 9.977 15.886 1.00 92.19 105 ALA A N 1
ATOM 738 C CA . ALA A 1 105 ? 2.075 9.920 17.337 1.00 92.19 105 ALA A CA 1
ATOM 739 C C . ALA A 1 105 ? 1.588 11.195 18.047 1.00 92.19 105 ALA A C 1
ATOM 741 O O . ALA A 1 105 ? 1.068 11.122 19.159 1.00 92.19 105 ALA A O 1
ATOM 742 N N . ALA A 1 106 ? 1.734 12.358 17.402 1.00 90.12 106 ALA A N 1
ATOM 743 C CA . ALA A 1 106 ? 1.217 13.626 17.909 1.00 90.12 106 ALA A CA 1
ATOM 744 C C . ALA A 1 106 ? -0.320 13.697 17.876 1.00 90.12 106 ALA A C 1
ATOM 746 O O . ALA A 1 106 ? -0.920 14.357 18.722 1.00 90.12 106 ALA A O 1
ATOM 747 N N . THR A 1 107 ? -0.950 13.028 16.907 1.00 86.38 107 THR A N 1
ATOM 748 C CA . THR A 1 107 ? -2.414 12.981 16.761 1.00 86.38 107 THR A CA 1
ATOM 749 C C . THR A 1 107 ? -3.036 11.937 17.690 1.00 86.38 107 THR A C 1
ATOM 751 O O . THR A 1 107 ? -4.064 12.189 18.315 1.00 86.38 107 THR A O 1
ATOM 754 N N . ASP A 1 108 ? -2.409 10.766 17.786 1.00 84.56 108 ASP A N 1
ATOM 755 C CA . ASP A 1 108 ? -2.840 9.633 18.595 1.00 84.56 108 ASP A CA 1
ATOM 756 C C . ASP A 1 108 ? -1.602 8.901 19.149 1.00 84.56 108 ASP A C 1
ATOM 758 O O . ASP A 1 108 ? -0.895 8.231 18.388 1.00 84.56 108 ASP A O 1
ATOM 762 N N . PRO A 1 109 ? -1.343 8.962 20.469 1.00 82.12 109 PRO A N 1
ATOM 763 C CA . PRO A 1 109 ? -0.199 8.290 21.084 1.00 82.12 109 PRO A CA 1
ATOM 764 C C . PRO A 1 109 ? -0.164 6.767 20.888 1.00 82.12 109 PRO A C 1
ATOM 766 O O . PRO A 1 109 ? 0.908 6.175 20.975 1.00 82.12 109 PRO A O 1
ATOM 769 N N . ARG A 1 110 ? -1.313 6.123 20.630 1.00 84.75 110 ARG A N 1
ATOM 770 C CA . ARG A 1 110 ? -1.405 4.686 20.296 1.00 84.75 110 ARG A CA 1
ATOM 771 C C . ARG A 1 110 ? -1.503 4.439 18.793 1.00 84.75 110 ARG A C 1
ATOM 773 O O . ARG A 1 110 ? -1.513 3.296 18.345 1.00 84.75 110 ARG A O 1
ATOM 780 N N . GLY A 1 111 ? -1.528 5.504 17.998 1.00 86.31 111 GLY A N 1
ATOM 781 C CA . GLY A 1 111 ? -1.689 5.442 16.555 1.00 86.31 111 GLY A CA 1
ATOM 782 C C . GLY A 1 111 ? -0.554 4.699 15.859 1.00 86.31 111 GLY A C 1
ATOM 783 O O . GLY A 1 111 ? -0.767 4.188 14.769 1.00 86.31 111 GLY A O 1
ATOM 784 N N . LEU A 1 112 ? 0.624 4.583 16.479 1.00 91.19 112 LEU A N 1
ATOM 785 C CA . LEU A 1 112 ? 1.753 3.839 15.916 1.00 91.19 1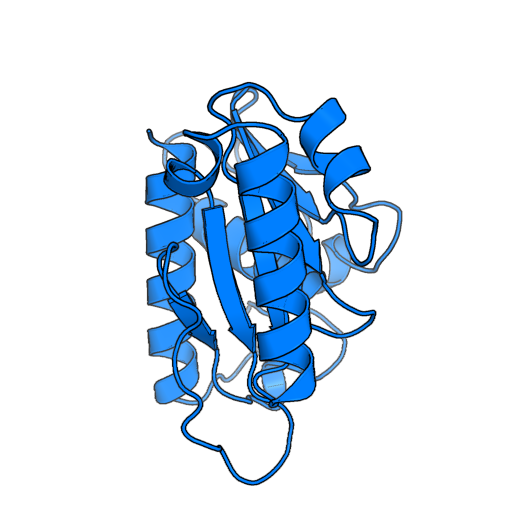12 LEU A CA 1
ATOM 786 C C . LEU A 1 112 ? 1.540 2.317 15.891 1.00 91.19 112 LEU A C 1
ATOM 788 O O . LEU A 1 112 ? 2.086 1.662 15.005 1.00 91.19 112 LEU A O 1
ATOM 792 N N . ASP A 1 113 ? 0.699 1.759 16.770 1.00 90.69 113 ASP A N 1
ATOM 793 C CA . ASP A 1 113 ? 0.439 0.307 16.843 1.00 90.69 113 ASP A CA 1
ATOM 794 C C . ASP A 1 113 ? -0.229 -0.243 15.568 1.00 90.69 113 ASP A C 1
ATOM 796 O O . ASP A 1 113 ? -0.189 -1.442 15.283 1.00 90.69 113 ASP A O 1
ATOM 800 N N . ARG A 1 114 ? -0.834 0.652 14.781 1.00 91.31 114 ARG A N 1
ATOM 801 C CA . ARG A 1 114 ? -1.500 0.364 13.506 1.00 91.31 114 ARG A CA 1
ATOM 802 C C . ARG A 1 114 ? -0.712 0.841 12.284 1.00 91.31 114 ARG A C 1
ATOM 804 O O . ARG A 1 114 ? -1.223 0.732 11.170 1.00 91.31 114 ARG A O 1
ATOM 811 N N . VAL A 1 115 ? 0.504 1.370 12.466 1.00 95.31 115 VAL A N 1
ATOM 812 C CA . VAL A 1 115 ? 1.348 1.838 11.358 1.00 95.31 115 VAL A CA 1
ATOM 813 C C . VAL A 1 115 ? 2.371 0.782 10.963 1.00 95.31 115 VAL A C 1
ATOM 815 O O . VAL A 1 115 ? 3.052 0.215 11.807 1.00 95.31 115 VAL A O 1
ATOM 818 N N . THR A 1 116 ? 2.540 0.560 9.663 1.00 96.69 116 THR A N 1
ATOM 819 C CA . THR A 1 116 ? 3.684 -0.170 9.096 1.00 96.69 116 THR A CA 1
ATOM 820 C C . THR A 1 116 ? 4.391 0.712 8.074 1.00 96.69 116 THR A C 1
ATOM 822 O O . THR A 1 116 ? 3.748 1.383 7.271 1.00 96.69 116 THR A O 1
ATOM 825 N N . VAL A 1 117 ? 5.722 0.727 8.076 1.00 97.00 117 VAL A N 1
ATOM 826 C CA . VAL A 1 117 ? 6.508 1.454 7.071 1.00 97.00 117 VAL A CA 1
ATOM 827 C C . VAL A 1 117 ? 7.001 0.473 6.016 1.00 97.00 117 VAL A C 1
ATOM 829 O O . VAL A 1 117 ? 7.601 -0.547 6.345 1.00 97.00 117 VAL A O 1
ATOM 832 N N . VAL A 1 118 ? 6.813 0.798 4.739 1.00 97.06 118 VAL A N 1
ATOM 833 C CA . VAL A 1 118 ? 7.407 0.045 3.630 1.00 97.06 118 VAL A CA 1
ATOM 834 C C . VAL A 1 118 ? 8.434 0.921 2.929 1.00 97.06 118 VAL A C 1
ATOM 836 O O . VAL A 1 118 ? 8.103 1.943 2.327 1.00 97.06 118 VAL A O 1
ATOM 839 N N . LEU A 1 119 ? 9.697 0.502 3.000 1.00 94.88 119 LEU A N 1
ATOM 840 C CA . LEU A 1 119 ? 10.800 1.132 2.284 1.00 94.88 119 LEU A CA 1
ATOM 841 C C . LEU A 1 119 ? 11.006 0.433 0.939 1.00 94.88 119 LEU A C 1
ATOM 843 O O . LEU A 1 119 ? 11.446 -0.718 0.886 1.00 94.88 119 LEU A O 1
ATOM 847 N N . VAL A 1 120 ? 10.712 1.139 -0.148 1.00 94.62 120 VAL A N 1
ATOM 848 C CA . VAL A 1 120 ? 10.854 0.641 -1.519 1.00 94.62 120 VAL A CA 1
ATOM 849 C C . VAL A 1 120 ? 12.222 1.034 -2.063 1.00 94.62 120 VAL A C 1
ATOM 851 O O . VAL A 1 120 ? 12.535 2.214 -2.217 1.00 94.62 120 VAL A O 1
ATOM 854 N N . GLU A 1 121 ? 13.076 0.054 -2.336 1.00 93.00 121 GLU A N 1
ATOM 855 C CA . GLU A 1 121 ? 14.380 0.302 -2.944 1.00 93.00 121 GLU A CA 1
ATOM 856 C C . GLU A 1 121 ? 14.229 0.927 -4.336 1.00 93.00 121 GLU A C 1
ATOM 858 O O . GLU A 1 121 ? 13.448 0.483 -5.178 1.00 93.00 121 GLU A O 1
ATOM 863 N N . VAL A 1 122 ? 15.024 1.965 -4.581 1.00 89.00 122 VAL A N 1
ATOM 864 C CA . VAL A 1 122 ? 15.105 2.643 -5.877 1.00 89.00 122 VAL A CA 1
ATOM 865 C C . VAL A 1 122 ? 16.171 1.992 -6.756 1.00 89.00 122 VAL A C 1
ATOM 867 O O . VAL A 1 122 ? 17.047 1.275 -6.267 1.00 89.00 122 VAL A O 1
ATOM 870 N N . HIS A 1 123 ? 16.119 2.258 -8.063 1.00 85.44 123 HIS A N 1
ATOM 871 C CA . HIS A 1 123 ? 17.148 1.781 -8.982 1.00 85.44 123 HIS A CA 1
ATOM 872 C C . HIS A 1 123 ? 18.545 2.242 -8.538 1.00 85.44 123 HIS A C 1
ATOM 874 O O . HIS A 1 123 ? 18.750 3.409 -8.201 1.00 85.44 123 HIS A O 1
ATOM 880 N N . GLY A 1 124 ? 19.513 1.326 -8.576 1.00 77.62 124 GLY A N 1
ATOM 881 C CA . GLY A 1 124 ? 20.900 1.590 -8.211 1.00 77.62 124 GLY A CA 1
ATOM 882 C C . GLY A 1 124 ? 21.371 0.757 -7.023 1.00 77.62 124 GLY A C 1
ATOM 883 O O . GLY A 1 124 ? 20.842 -0.315 -6.724 1.00 77.62 124 GLY A O 1
ATOM 884 N N . ARG A 1 125 ? 22.439 1.221 -6.369 1.00 64.00 125 ARG A N 1
ATOM 885 C CA . ARG A 1 125 ? 23.079 0.480 -5.278 1.00 64.00 125 ARG A CA 1
ATOM 886 C C . ARG A 1 125 ? 22.215 0.544 -4.020 1.00 64.00 125 ARG A C 1
ATOM 888 O O . ARG A 1 125 ? 22.018 1.626 -3.467 1.00 64.00 125 ARG A O 1
ATOM 895 N N . ALA A 1 126 ? 21.773 -0.622 -3.549 1.00 66.00 126 ALA A N 1
ATOM 896 C CA . ALA A 1 126 ? 21.077 -0.756 -2.276 1.00 66.00 126 ALA A CA 1
ATOM 897 C C . ALA A 1 126 ? 21.930 -0.160 -1.146 1.00 66.00 126 ALA A C 1
ATOM 899 O O . ALA A 1 126 ? 23.120 -0.465 -1.017 1.00 66.00 126 ALA A O 1
ATOM 900 N N . ARG A 1 127 ? 21.323 0.716 -0.344 1.00 66.88 127 ARG A N 1
ATOM 901 C CA . ARG A 1 127 ? 21.935 1.264 0.867 1.00 66.88 127 ARG A CA 1
ATOM 902 C C . ARG A 1 127 ? 21.221 0.681 2.075 1.00 66.88 127 ARG A C 1
ATOM 904 O O . ARG A 1 127 ? 19.996 0.757 2.183 1.00 66.88 127 ARG A O 1
ATOM 911 N N . THR A 1 128 ? 21.992 0.137 3.008 1.00 69.00 128 THR A N 1
ATOM 912 C CA . THR A 1 128 ? 21.465 -0.222 4.322 1.00 69.00 128 THR A CA 1
ATOM 913 C C . THR A 1 128 ? 21.159 1.069 5.070 1.00 69.00 128 THR A C 1
ATOM 915 O O . THR A 1 128 ? 22.061 1.775 5.508 1.00 69.00 128 THR A O 1
ATOM 918 N N . LEU A 1 129 ? 19.878 1.411 5.156 1.00 74.75 129 LEU A N 1
ATOM 919 C CA . LEU A 1 129 ? 19.390 2.513 5.983 1.00 74.75 129 LEU A CA 1
ATOM 920 C C . LEU A 1 129 ? 18.999 1.976 7.355 1.00 74.75 129 LEU A C 1
ATOM 922 O O . LEU A 1 129 ? 18.516 0.849 7.443 1.00 74.75 129 LEU A O 1
ATOM 926 N N . ALA A 1 130 ? 19.162 2.768 8.408 1.00 75.50 130 ALA A N 1
ATOM 927 C CA . ALA A 1 130 ? 18.531 2.439 9.679 1.00 75.50 130 ALA A CA 1
ATOM 928 C C . ALA A 1 130 ? 17.004 2.454 9.498 1.00 75.50 130 ALA A C 1
ATOM 930 O O . ALA A 1 130 ? 16.466 3.311 8.795 1.00 75.50 130 ALA A O 1
ATOM 931 N N . ALA A 1 131 ? 16.315 1.482 10.091 1.00 75.69 131 ALA A N 1
ATOM 932 C CA . ALA A 1 131 ? 14.860 1.505 10.152 1.00 75.69 131 ALA A CA 1
ATOM 933 C C . ALA A 1 131 ? 14.420 2.691 11.033 1.00 75.69 131 ALA A C 1
ATOM 935 O O . ALA A 1 131 ? 14.996 2.865 12.112 1.00 75.69 131 ALA A O 1
ATOM 936 N N . PRO A 1 132 ? 13.440 3.515 10.613 1.00 75.31 132 PRO A N 1
ATOM 937 C CA . PRO A 1 132 ? 12.834 4.478 11.524 1.00 75.31 132 PRO A CA 1
ATOM 938 C C . PRO A 1 132 ? 12.224 3.709 12.710 1.00 75.31 132 PRO A C 1
ATOM 940 O O . PRO A 1 132 ? 11.479 2.756 12.486 1.00 75.31 132 PRO A O 1
ATOM 943 N N . PRO A 1 133 ? 12.554 4.047 13.968 1.00 76.25 133 PRO A N 1
ATOM 944 C CA . PRO A 1 133 ? 12.025 3.314 15.112 1.00 76.25 133 PRO A CA 1
ATOM 945 C C . PRO A 1 133 ? 10.565 3.704 15.374 1.00 76.25 133 PRO A C 1
ATOM 947 O O . PRO A 1 133 ? 10.135 4.792 14.999 1.00 76.25 133 PRO A O 1
ATOM 950 N N . GLY A 1 134 ? 9.817 2.856 16.075 1.00 80.81 134 GLY A N 1
ATOM 951 C CA . GLY A 1 134 ? 8.434 3.144 16.480 1.00 80.81 134 GLY A CA 1
ATOM 952 C C . GLY A 1 134 ? 7.350 2.534 15.589 1.00 80.81 134 GLY A C 1
ATOM 953 O O . GLY A 1 134 ? 6.188 2.614 15.953 1.00 80.81 134 GLY A O 1
ATOM 954 N N . ALA A 1 135 ? 7.708 1.890 14.475 1.00 88.44 135 ALA A N 1
ATOM 955 C CA . ALA A 1 135 ? 6.790 1.076 13.676 1.00 88.44 135 ALA A CA 1
ATOM 956 C C . ALA A 1 135 ? 7.541 -0.106 13.029 1.00 88.44 135 ALA A C 1
ATOM 958 O O . ALA A 1 135 ? 8.741 0.018 12.757 1.00 88.44 135 ALA A O 1
ATOM 959 N N . PRO A 1 136 ? 6.875 -1.243 12.757 1.00 92.81 136 PRO A N 1
ATOM 960 C CA . PRO A 1 136 ? 7.423 -2.300 11.914 1.00 92.81 136 PRO A CA 1
ATOM 961 C C . PRO A 1 136 ? 7.837 -1.763 10.540 1.00 92.81 136 PRO A C 1
ATOM 963 O O . PRO A 1 136 ? 7.136 -0.941 9.946 1.00 92.81 136 PRO A O 1
ATOM 966 N N . VAL A 1 137 ? 8.975 -2.239 10.024 1.00 94.50 137 VAL A N 1
ATOM 967 C CA . VAL A 1 137 ? 9.517 -1.801 8.730 1.00 94.50 137 VAL A CA 1
ATOM 968 C C . VAL A 1 137 ? 9.724 -2.993 7.808 1.00 94.50 137 VAL A C 1
ATOM 970 O O . VAL A 1 137 ? 10.535 -3.874 8.094 1.00 94.50 137 VAL A O 1
ATOM 973 N N . LEU A 1 138 ? 9.045 -2.977 6.666 1.00 94.94 138 LEU A N 1
ATOM 974 C CA . LEU A 1 138 ? 9.267 -3.902 5.561 1.00 94.94 138 LEU A CA 1
ATOM 975 C C . LEU A 1 138 ? 10.115 -3.238 4.477 1.00 94.94 138 LEU A C 1
ATOM 977 O O . LEU A 1 138 ? 10.112 -2.017 4.302 1.00 94.94 138 LEU A O 1
ATOM 981 N N . ARG A 1 139 ? 10.857 -4.056 3.732 1.00 93.56 139 ARG A N 1
ATOM 982 C CA . ARG A 1 139 ? 11.680 -3.600 2.610 1.00 93.56 139 ARG A CA 1
ATOM 983 C C . ARG A 1 139 ? 11.276 -4.320 1.346 1.00 93.56 139 ARG A C 1
ATOM 985 O O . ARG A 1 139 ? 11.326 -5.546 1.305 1.00 93.56 139 ARG A O 1
ATOM 992 N N . LEU A 1 140 ? 10.958 -3.552 0.314 1.00 94.00 140 LEU A N 1
ATOM 993 C CA . LEU A 1 140 ? 10.715 -4.076 -1.021 1.00 94.00 140 LEU A CA 1
ATOM 994 C C . LEU A 1 140 ? 11.954 -3.806 -1.888 1.00 94.00 140 LEU A C 1
ATOM 996 O O . LEU A 1 140 ? 12.246 -2.639 -2.156 1.00 94.00 140 LEU A O 1
ATOM 1000 N N . PRO A 1 141 ? 12.704 -4.839 -2.314 1.00 93.50 141 PRO A N 1
ATOM 1001 C CA . PRO A 1 141 ? 13.861 -4.663 -3.180 1.00 93.50 141 PRO A CA 1
ATOM 1002 C C . PRO A 1 141 ? 13.499 -4.051 -4.530 1.00 93.50 141 PRO A C 1
ATOM 1004 O O . PRO A 1 141 ? 12.398 -4.262 -5.041 1.00 93.50 141 PRO A O 1
ATOM 1007 N N . TYR A 1 142 ? 14.467 -3.373 -5.153 1.00 92.56 142 TYR A N 1
ATOM 1008 C CA . TYR A 1 142 ? 14.260 -2.850 -6.495 1.00 92.56 142 TYR A CA 1
ATOM 1009 C C . TYR A 1 142 ? 14.153 -4.030 -7.456 1.00 92.56 142 TYR A C 1
ATOM 1011 O O . TYR A 1 142 ? 15.051 -4.887 -7.518 1.00 92.56 142 TYR A O 1
ATOM 1019 N N . ASP A 1 143 ? 13.072 -4.031 -8.226 1.00 93.62 143 ASP A N 1
ATOM 1020 C CA . ASP A 1 143 ? 12.805 -4.993 -9.278 1.00 93.62 143 ASP A CA 1
ATOM 1021 C C . ASP A 1 143 ? 12.273 -4.268 -10.510 1.00 93.62 143 ASP A C 1
ATOM 1023 O O . ASP A 1 143 ? 11.332 -3.475 -10.436 1.00 93.62 143 ASP A O 1
ATOM 1027 N N . ARG A 1 144 ? 12.885 -4.546 -11.662 1.00 91.44 144 ARG A N 1
ATOM 1028 C CA . ARG A 1 144 ? 12.489 -3.923 -12.922 1.00 91.44 144 ARG A CA 1
ATOM 1029 C C . ARG A 1 144 ? 11.047 -4.284 -13.276 1.00 91.44 144 ARG A C 1
ATOM 1031 O O . ARG A 1 144 ? 10.337 -3.414 -13.759 1.00 91.44 144 ARG A O 1
ATOM 1038 N N . ALA A 1 145 ? 10.598 -5.508 -13.007 1.00 91.81 145 ALA A N 1
ATOM 1039 C CA . ALA A 1 145 ? 9.234 -5.921 -13.323 1.00 91.81 145 ALA A CA 1
ATOM 1040 C C . ALA A 1 145 ? 8.186 -5.133 -12.516 1.00 91.81 145 ALA A C 1
ATOM 1042 O O . ALA A 1 145 ? 7.109 -4.847 -13.023 1.00 91.81 145 ALA A O 1
ATOM 1043 N N . LEU A 1 146 ? 8.527 -4.697 -11.297 1.00 92.12 146 LEU A N 1
ATOM 1044 C CA . LEU A 1 146 ? 7.663 -3.822 -10.500 1.00 92.12 146 LEU A CA 1
ATOM 1045 C C . LEU A 1 146 ? 7.762 -2.348 -10.909 1.00 92.12 146 LEU A C 1
ATOM 1047 O O . LEU A 1 146 ? 6.830 -1.594 -10.656 1.00 92.12 146 LEU A O 1
ATOM 1051 N N . ALA A 1 147 ? 8.866 -1.918 -11.520 1.00 88.06 147 ALA A N 1
ATOM 1052 C CA . ALA A 1 147 ? 9.052 -0.534 -11.960 1.00 88.06 147 ALA A CA 1
ATOM 1053 C C . ALA A 1 147 ? 8.418 -0.231 -13.330 1.00 88.06 147 ALA A C 1
ATOM 1055 O O . ALA A 1 147 ? 8.199 0.935 -13.651 1.00 88.06 147 ALA A O 1
ATOM 1056 N N . TRP A 1 148 ? 8.165 -1.253 -14.153 1.00 87.50 148 TRP A N 1
ATOM 1057 C CA . TRP A 1 148 ? 7.536 -1.082 -15.462 1.00 87.50 148 TRP A CA 1
ATOM 1058 C C . TRP A 1 148 ? 6.013 -0.874 -15.347 1.00 87.50 148 TRP A C 1
ATOM 1060 O O . TRP A 1 148 ? 5.399 -1.442 -14.438 1.00 87.50 148 TRP A O 1
ATOM 1070 N N . PRO A 1 149 ? 5.402 -0.083 -16.257 1.00 84.94 149 PRO A N 1
ATOM 1071 C CA . PRO A 1 149 ? 3.945 0.010 -16.389 1.00 84.94 149 PRO A CA 1
ATOM 1072 C C . PRO A 1 149 ? 3.289 -1.352 -16.677 1.00 84.94 149 PRO A C 1
ATOM 1074 O O . PRO A 1 149 ? 3.958 -2.269 -17.158 1.00 84.94 149 PRO A O 1
ATOM 1077 N N . GLY A 1 150 ? 1.982 -1.463 -16.424 1.00 88.38 150 GLY A N 1
ATOM 1078 C CA . GLY A 1 150 ? 1.209 -2.701 -16.578 1.00 88.38 150 GLY A CA 1
ATOM 1079 C C . GLY A 1 150 ? 1.058 -3.508 -15.285 1.00 88.38 150 GLY A C 1
ATOM 1080 O O . GLY A 1 150 ? 1.465 -3.065 -14.213 1.00 88.38 150 GLY A O 1
ATOM 1081 N N . ALA A 1 151 ? 0.461 -4.695 -15.364 1.00 91.06 151 ALA A N 1
ATOM 1082 C CA . ALA A 1 151 ? 0.160 -5.518 -14.192 1.00 91.06 151 ALA A CA 1
ATOM 1083 C C . ALA A 1 151 ? 1.416 -5.965 -13.410 1.00 91.06 151 ALA A C 1
ATOM 1085 O O . ALA A 1 151 ? 2.469 -6.232 -13.990 1.00 91.06 151 ALA A O 1
ATOM 1086 N N . VAL A 1 152 ? 1.297 -6.073 -12.080 1.00 91.12 152 VAL A N 1
ATOM 1087 C CA . VAL A 1 152 ? 2.359 -6.581 -11.174 1.00 91.12 152 VAL A CA 1
ATOM 1088 C C . VAL A 1 152 ? 2.278 -8.075 -10.908 1.00 91.12 152 VAL A C 1
ATOM 1090 O O . VAL A 1 152 ? 3.129 -8.626 -10.209 1.00 91.12 152 VAL A O 1
ATOM 1093 N N . THR A 1 153 ? 1.251 -8.723 -11.439 1.00 83.12 153 THR A N 1
ATOM 1094 C CA . THR A 1 153 ? 0.969 -10.149 -11.303 1.00 83.12 153 THR A CA 1
ATOM 1095 C C . THR A 1 153 ? 0.600 -10.748 -12.663 1.00 83.12 153 THR A C 1
ATOM 1097 O O . THR A 1 153 ? 0.398 -10.024 -13.639 1.00 83.12 153 THR A O 1
ATOM 1100 N N . GLY A 1 154 ? 0.557 -12.081 -12.737 1.00 79.06 154 GLY A N 1
ATOM 1101 C CA . GLY A 1 154 ? 0.261 -12.842 -13.956 1.00 79.06 154 GLY A CA 1
ATOM 1102 C C . GLY A 1 154 ? 1.493 -13.473 -14.616 1.00 79.06 154 GLY A C 1
ATOM 1103 O O . GLY A 1 154 ? 2.637 -13.202 -14.244 1.00 79.06 154 GLY A O 1
ATOM 1104 N N . ASP A 1 155 ? 1.250 -14.318 -15.621 1.00 69.44 155 ASP A N 1
ATOM 1105 C CA . ASP A 1 155 ? 2.241 -15.232 -16.220 1.00 69.44 155 ASP A CA 1
ATOM 1106 C C . ASP A 1 155 ? 3.456 -14.533 -16.861 1.00 69.44 155 ASP A C 1
ATOM 1108 O O . ASP A 1 155 ? 4.535 -15.118 -17.001 1.00 69.44 155 ASP A O 1
ATOM 1112 N N . GLY A 1 156 ? 3.304 -13.259 -17.234 1.00 72.19 156 GLY A N 1
ATOM 1113 C CA . GLY A 1 156 ? 4.371 -12.435 -17.804 1.00 72.19 156 GLY A CA 1
ATOM 1114 C C . GLY A 1 156 ? 5.309 -11.798 -16.773 1.00 72.19 156 GLY A C 1
ATOM 1115 O O . GLY A 1 156 ? 6.392 -11.333 -17.141 1.00 72.19 156 GLY A O 1
ATOM 1116 N N . VAL A 1 157 ? 4.940 -11.771 -15.488 1.00 84.31 157 VAL A N 1
ATOM 1117 C CA . VAL A 1 157 ? 5.678 -11.024 -14.462 1.00 84.31 157 VAL A CA 1
ATOM 1118 C C . VAL A 1 157 ? 6.723 -11.908 -13.791 1.00 84.31 157 VAL A C 1
ATOM 1120 O O . VAL A 1 157 ? 6.431 -12.772 -12.966 1.00 84.31 157 VAL A O 1
ATOM 1123 N N . ARG A 1 158 ? 7.996 -11.666 -14.118 1.00 90.19 158 ARG A N 1
ATOM 1124 C CA . ARG A 1 158 ? 9.130 -12.417 -13.562 1.00 90.19 158 ARG A CA 1
ATOM 1125 C C . ARG A 1 158 ? 9.889 -11.598 -12.527 1.00 90.19 158 ARG A C 1
ATOM 1127 O O . ARG A 1 158 ? 10.806 -10.855 -12.861 1.00 90.19 158 ARG A O 1
ATOM 1134 N N . LEU A 1 159 ? 9.527 -11.792 -11.263 1.00 92.44 159 LEU A N 1
ATOM 1135 C CA . LEU A 1 159 ? 10.205 -11.177 -10.124 1.00 92.44 159 LEU A CA 1
ATOM 1136 C C . LEU A 1 159 ? 11.508 -11.909 -9.769 1.00 92.44 159 LEU A C 1
ATOM 1138 O O . LEU A 1 159 ? 11.565 -13.147 -9.703 1.00 92.44 159 LEU A O 1
ATOM 1142 N N . ALA A 1 160 ? 12.548 -11.146 -9.436 1.00 92.75 160 ALA A N 1
ATOM 1143 C CA . ALA A 1 160 ? 13.768 -11.698 -8.862 1.00 92.75 160 ALA A CA 1
ATOM 1144 C C . ALA A 1 160 ? 13.458 -12.439 -7.548 1.00 92.75 160 ALA A C 1
ATOM 1146 O O . ALA A 1 160 ? 12.540 -12.084 -6.810 1.00 92.75 160 ALA A O 1
ATOM 1147 N N . ARG A 1 161 ? 14.246 -13.4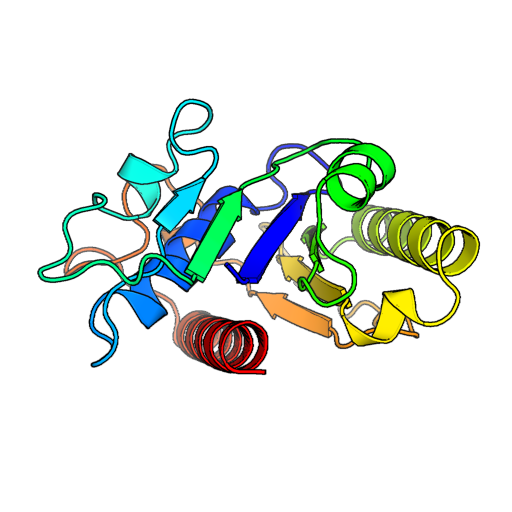72 -7.209 1.00 92.06 161 ARG A N 1
ATOM 1148 C CA . ARG A 1 161 ? 14.006 -14.318 -6.017 1.00 92.06 161 ARG A CA 1
ATOM 1149 C C . ARG A 1 161 ? 13.858 -13.503 -4.725 1.00 92.06 161 ARG A C 1
ATOM 1151 O O . ARG A 1 161 ? 12.962 -13.781 -3.938 1.00 92.06 161 ARG A O 1
ATOM 1158 N N . ARG A 1 162 ? 14.715 -12.493 -4.530 1.00 91.69 162 ARG A N 1
ATOM 1159 C CA . ARG A 1 162 ? 14.665 -11.594 -3.364 1.00 91.69 162 ARG A CA 1
ATOM 1160 C C . ARG A 1 162 ? 13.368 -10.781 -3.307 1.00 91.69 162 ARG A C 1
ATOM 1162 O O . ARG A 1 162 ? 12.800 -10.615 -2.238 1.00 91.69 162 ARG A O 1
ATOM 1169 N N . THR A 1 163 ? 12.897 -10.318 -4.463 1.00 94.31 163 THR A N 1
ATOM 1170 C CA . THR A 1 163 ? 11.673 -9.530 -4.591 1.00 94.31 163 THR A CA 1
ATOM 1171 C C . THR A 1 163 ? 10.463 -10.401 -4.308 1.00 94.31 163 THR A C 1
ATOM 1173 O O . THR A 1 163 ? 9.596 -9.978 -3.562 1.00 94.31 163 THR A O 1
ATOM 1176 N N . ARG A 1 164 ? 10.437 -11.645 -4.810 1.00 94.62 164 ARG A N 1
ATOM 1177 C CA . ARG A 1 164 ? 9.367 -12.608 -4.498 1.00 94.62 164 ARG A CA 1
ATOM 1178 C C . ARG A 1 164 ? 9.194 -12.800 -2.995 1.00 94.62 164 ARG A C 1
ATOM 1180 O O . ARG A 1 164 ? 8.088 -12.648 -2.507 1.00 94.62 164 ARG A O 1
ATOM 1187 N N . GLY A 1 165 ? 10.287 -13.047 -2.268 1.00 95.00 165 GLY A N 1
ATOM 1188 C CA . GLY A 1 165 ? 10.227 -13.191 -0.809 1.00 95.00 165 GLY A CA 1
ATOM 1189 C C . GLY A 1 165 ? 9.692 -11.941 -0.101 1.00 95.00 165 GLY A C 1
ATOM 1190 O O . GLY A 1 165 ? 8.871 -12.055 0.801 1.00 95.00 165 GLY A O 1
ATOM 1191 N N . ALA A 1 166 ? 10.107 -10.748 -0.537 1.00 95.62 166 ALA A N 1
ATOM 1192 C CA . ALA A 1 166 ? 9.608 -9.490 0.018 1.00 95.62 166 ALA A CA 1
ATOM 1193 C C . ALA A 1 166 ? 8.131 -9.220 -0.321 1.00 95.62 166 ALA A C 1
ATOM 1195 O O . ALA A 1 166 ? 7.403 -8.693 0.514 1.00 95.62 166 ALA A O 1
ATOM 1196 N N . VAL A 1 167 ? 7.686 -9.595 -1.524 1.00 96.50 167 VAL A N 1
ATOM 1197 C CA . VAL A 1 167 ? 6.281 -9.507 -1.945 1.00 96.50 167 VAL A CA 1
ATOM 1198 C C . VAL A 1 167 ? 5.412 -10.443 -1.113 1.00 96.50 167 VAL A C 1
ATOM 1200 O O . VAL A 1 167 ? 4.396 -9.992 -0.600 1.00 96.50 167 VAL A O 1
ATOM 1203 N N . THR A 1 168 ? 5.830 -11.696 -0.913 1.00 95.75 168 THR A N 1
ATOM 1204 C CA . THR A 1 168 ? 5.116 -12.636 -0.036 1.00 95.75 168 THR A CA 1
ATOM 1205 C C . THR A 1 168 ? 5.022 -12.089 1.388 1.00 95.75 168 THR A C 1
ATOM 1207 O O . THR A 1 168 ? 3.928 -11.990 1.923 1.00 95.75 168 THR A O 1
ATOM 1210 N N . ALA A 1 169 ? 6.130 -11.605 1.962 1.00 96.38 169 ALA A N 1
ATOM 1211 C CA . ALA A 1 169 ? 6.117 -11.011 3.303 1.00 96.38 169 ALA A CA 1
ATOM 1212 C C . ALA A 1 169 ? 5.192 -9.781 3.413 1.00 96.38 169 ALA A C 1
ATOM 1214 O O . ALA A 1 169 ? 4.555 -9.566 4.441 1.00 96.38 169 ALA A O 1
ATOM 1215 N N . TRP A 1 170 ? 5.109 -8.966 2.357 1.00 97.38 170 TRP A N 1
ATOM 1216 C CA . TRP A 1 170 ? 4.166 -7.851 2.280 1.00 97.38 170 TRP A CA 1
ATOM 1217 C C . TRP A 1 170 ? 2.709 -8.328 2.230 1.00 97.38 170 TRP A C 1
ATOM 1219 O O . TRP A 1 170 ? 1.869 -7.782 2.942 1.00 97.38 170 TRP A O 1
ATOM 1229 N N . GLN A 1 171 ? 2.410 -9.348 1.427 1.00 96.25 171 GLN A N 1
ATOM 1230 C CA . GLN A 1 171 ? 1.069 -9.924 1.308 1.00 96.25 171 GLN A CA 1
ATOM 1231 C C . GLN A 1 171 ? 0.611 -10.571 2.620 1.00 96.25 171 GLN A C 1
ATOM 1233 O O . GLN A 1 171 ? -0.494 -10.282 3.074 1.00 96.25 171 GLN A O 1
ATOM 1238 N N . ASP A 1 172 ? 1.485 -11.336 3.278 1.00 95.62 172 ASP A N 1
ATOM 1239 C CA . ASP A 1 172 ? 1.221 -11.935 4.591 1.00 95.62 172 ASP A CA 1
ATOM 1240 C C . ASP A 1 172 ? 0.936 -10.852 5.644 1.00 95.62 172 ASP A C 1
ATOM 1242 O O . ASP A 1 172 ? -0.022 -10.946 6.412 1.00 95.62 172 ASP A O 1
ATOM 1246 N N . CYS A 1 173 ? 1.722 -9.769 5.635 1.00 96.19 173 CYS A N 1
ATOM 1247 C CA . CYS A 1 173 ? 1.495 -8.613 6.499 1.00 96.19 173 CYS A CA 1
ATOM 1248 C C . CYS A 1 173 ? 0.137 -7.949 6.221 1.00 96.19 173 CYS A C 1
ATOM 1250 O O . CYS A 1 173 ? -0.585 -7.621 7.160 1.00 96.19 173 CYS A O 1
ATOM 1252 N N . CYS A 1 174 ? -0.253 -7.779 4.954 1.00 96.38 174 CYS A N 1
ATOM 1253 C CA . CYS A 1 174 ? -1.559 -7.218 4.595 1.00 96.38 174 CYS A CA 1
ATOM 1254 C C . CYS A 1 174 ? -2.714 -8.089 5.087 1.00 96.38 174 CYS A C 1
ATOM 1256 O O . CYS A 1 174 ? -3.681 -7.556 5.636 1.00 96.38 174 CYS A O 1
ATOM 1258 N N . ALA A 1 175 ? -2.604 -9.408 4.912 1.00 94.62 175 ALA A N 1
ATOM 1259 C CA . ALA A 1 175 ? -3.583 -10.358 5.416 1.00 94.62 175 ALA A CA 1
ATOM 1260 C C . ALA A 1 175 ? -3.716 -10.222 6.935 1.00 94.62 175 ALA A C 1
ATOM 1262 O O . ALA A 1 175 ? -4.818 -10.046 7.445 1.00 94.62 175 ALA A O 1
ATOM 1263 N N . GLU A 1 176 ? -2.604 -10.206 7.671 1.00 94.31 176 GLU A N 1
ATOM 1264 C CA . GLU A 1 176 ? -2.625 -10.009 9.121 1.00 94.31 176 GLU A CA 1
ATOM 1265 C C . GLU A 1 176 ? -3.278 -8.673 9.514 1.00 94.31 176 GLU A C 1
ATOM 1267 O O . GLU A 1 176 ? -4.174 -8.641 10.358 1.00 94.31 176 GLU A O 1
ATOM 1272 N N . LEU A 1 177 ? -2.887 -7.569 8.872 1.00 94.19 177 LEU A N 1
ATOM 1273 C CA . LEU A 1 177 ? -3.410 -6.236 9.169 1.00 94.19 177 LEU A CA 1
ATOM 1274 C C . LEU A 1 177 ? -4.915 -6.113 8.912 1.00 94.19 177 LEU A C 1
ATOM 1276 O O . LEU A 1 177 ? -5.572 -5.371 9.642 1.00 94.19 177 LEU A O 1
ATOM 12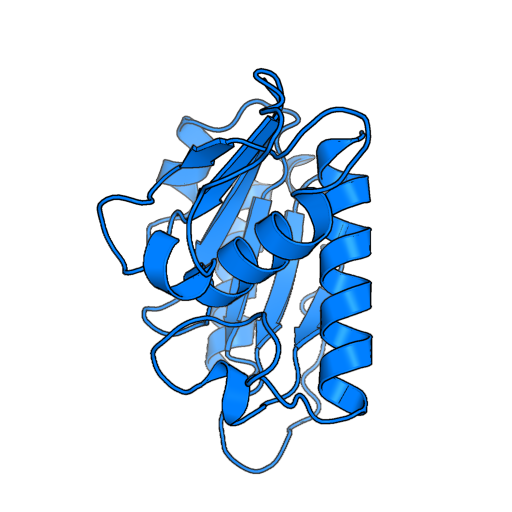80 N N . LEU A 1 178 ? -5.463 -6.815 7.916 1.00 93.44 178 LEU A N 1
ATOM 1281 C CA . LEU A 1 178 ? -6.896 -6.825 7.586 1.00 93.44 178 LEU A CA 1
ATOM 1282 C C . LEU A 1 178 ? -7.706 -7.886 8.351 1.00 93.44 178 LEU A C 1
ATOM 1284 O O . LEU A 1 178 ? -8.935 -7.813 8.359 1.00 93.44 178 LEU A O 1
ATOM 1288 N N . ASN A 1 179 ? -7.045 -8.850 8.995 1.00 87.19 179 ASN A N 1
ATOM 1289 C CA . ASN A 1 179 ? -7.678 -9.909 9.787 1.00 87.19 179 ASN A CA 1
ATOM 1290 C C . ASN A 1 179 ? -7.770 -9.599 11.295 1.00 87.19 179 ASN A C 1
ATOM 1292 O O . ASN A 1 179 ? -8.497 -10.301 11.998 1.00 87.19 179 ASN A O 1
ATOM 1296 N N . ARG A 1 180 ? -7.037 -8.592 11.785 1.00 80.50 180 ARG A N 1
ATOM 1297 C CA . ARG A 1 180 ? -7.066 -8.111 13.182 1.00 80.50 180 ARG A CA 1
ATOM 1298 C C . ARG A 1 180 ? -8.335 -7.325 13.522 1.00 80.50 180 ARG A C 1
ATOM 1300 O O . ARG A 1 180 ? -8.769 -7.422 14.685 1.00 80.50 180 ARG A O 1
#

Secondary structure (DSSP, 8-state):
-EEEEEEESSTTSSHHHHHHHHHHHHTT-TT-EEEEESGGGSSHHHHHT-S--SSEEEEEEEEEEEE--HHHHHTTS-TT--EEEEEESSHHHHHHHHHHHHHHHHH-TTGGGGEEEEEEPPSSS---PPPPTTS-EEEE---HHHHSSS-SSSTT----HHHHHHHHHHHHHHHHHHH-

pLDDT: mean 89.95, std 7.71, range [60.56, 97.81]